Protein AF-A0A1Q7BSE8-F1 (afdb_monomer_lite)

Secondary structure (DSSP, 8-state):
-EEEEEEEEEEE-TTS-EEEEEEEEEE-SSS-EEEEEEETTS-EEEEEE-TTS-EEEEEE-----TT-----EEEEEEE----

Radius of gyration: 14.21 Å; chains: 1; bounding box: 37×29×35 Å

pLDDT: mean 76.12, std 13.25, range [45.62, 89.94]

Sequence (83 aa):
MVGNRATFAADLAPCGKTVGGECYRDDDGEGLVVYDQYYTCGCRRTRHEYHDGTVTTTAVRHGRRPGGRPGKLVAEEHSEHPV

Foldseek 3Di:
DDWDKDKDAQDQAPVRGRFTWIWIWDDPVQQWIWIWTAGPQGKIWIWIQHNQRWIWIWTWDQDDDPPDDGTDTPDIDIDRDDD

Structure (mmCIF, N/CA/C/O backbone):
data_AF-A0A1Q7BSE8-F1
#
_entry.id   AF-A0A1Q7BSE8-F1
#
loop_
_atom_site.group_PDB
_atom_site.id
_atom_site.type_symbol
_atom_site.label_atom_id
_atom_site.label_alt_id
_atom_site.label_comp_id
_atom_site.label_asym_id
_atom_site.label_entity_id
_atom_site.label_seq_id
_atom_site.pdbx_PDB_ins_code
_atom_site.Cartn_x
_atom_site.Cartn_y
_atom_site.Cartn_z
_atom_site.occupancy
_atom_site.B_iso_or_equiv
_atom_site.auth_seq_id
_atom_site.auth_comp_id
_atom_site.auth_asym_id
_atom_site.auth_atom_id
_atom_site.pdbx_PDB_model_num
ATOM 1 N N . MET A 1 1 ? 1.002 -3.611 -20.614 1.00 54.12 1 MET A N 1
ATOM 2 C CA . MET A 1 1 ? 0.265 -3.470 -19.341 1.00 54.12 1 MET A CA 1
ATOM 3 C C . MET A 1 1 ? -0.555 -4.716 -19.032 1.00 54.12 1 MET A C 1
ATOM 5 O O . MET A 1 1 ? -1.665 -4.869 -19.538 1.00 54.12 1 MET A O 1
ATOM 9 N N . VAL A 1 2 ? 0.001 -5.623 -18.223 1.00 58.03 2 VAL A N 1
ATOM 10 C CA . VAL A 1 2 ? -0.750 -6.722 -17.594 1.00 58.03 2 VAL A CA 1
ATOM 11 C C . VAL A 1 2 ? -0.861 -6.401 -16.108 1.00 58.03 2 VAL A C 1
ATOM 13 O O . VAL A 1 2 ? -0.005 -6.752 -15.303 1.00 58.03 2 VAL A O 1
ATOM 16 N N . GLY A 1 3 ? -1.93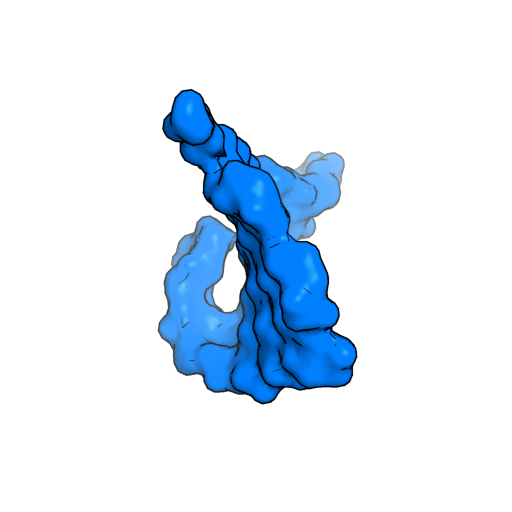7 -5.708 -15.749 1.00 71.00 3 GLY A N 1
ATOM 17 C CA . GLY A 1 3 ? -2.281 -5.468 -14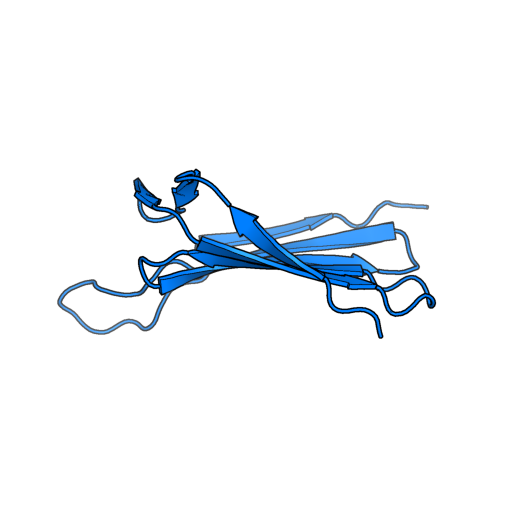.357 1.00 71.00 3 GLY A CA 1
ATOM 18 C C . GLY A 1 3 ? -2.842 -6.740 -13.725 1.00 71.00 3 GLY A C 1
ATOM 19 O O . GLY A 1 3 ? -4.009 -7.077 -13.929 1.00 71.00 3 GLY A O 1
ATOM 20 N N . ASN A 1 4 ? -2.035 -7.448 -12.943 1.00 84.12 4 ASN A N 1
ATOM 21 C CA . ASN A 1 4 ? -2.462 -8.604 -12.168 1.00 84.12 4 ASN A CA 1
ATOM 22 C C . ASN A 1 4 ? -3.147 -8.153 -10.877 1.00 84.12 4 ASN A C 1
ATOM 24 O O . ASN A 1 4 ? -2.516 -7.608 -9.973 1.00 84.12 4 ASN A O 1
ATOM 28 N N . ARG A 1 5 ? -4.454 -8.413 -10.780 1.00 88.06 5 ARG A N 1
ATOM 29 C CA . ARG A 1 5 ? -5.237 -8.257 -9.549 1.00 88.06 5 ARG A CA 1
ATOM 30 C C . ARG A 1 5 ? -5.382 -9.608 -8.875 1.00 88.06 5 ARG A C 1
ATOM 32 O O . ARG A 1 5 ? -5.885 -10.545 -9.487 1.00 88.06 5 ARG A O 1
ATOM 39 N N . ALA A 1 6 ? -4.981 -9.698 -7.618 1.00 86.94 6 ALA A N 1
ATOM 40 C CA . ALA A 1 6 ? -5.227 -10.860 -6.784 1.00 86.94 6 ALA A CA 1
ATOM 41 C C . ALA A 1 6 ? -5.844 -10.422 -5.456 1.00 86.94 6 ALA A C 1
ATOM 43 O O . ALA A 1 6 ? -5.533 -9.373 -4.908 1.00 86.94 6 ALA A O 1
ATOM 44 N N . THR A 1 7 ? -6.751 -11.225 -4.921 1.00 86.44 7 THR A N 1
ATOM 45 C CA . THR A 1 7 ? -7.268 -11.025 -3.566 1.00 86.44 7 THR A CA 1
ATOM 46 C C . THR A 1 7 ? -6.323 -11.697 -2.579 1.00 86.44 7 THR A C 1
ATOM 48 O O . THR A 1 7 ? -5.975 -12.863 -2.777 1.00 86.44 7 THR A O 1
ATOM 51 N N . PHE A 1 8 ? -5.929 -11.004 -1.512 1.00 84.94 8 PHE A N 1
ATOM 52 C CA . PHE A 1 8 ? -5.083 -11.578 -0.465 1.00 84.94 8 PHE A CA 1
ATOM 53 C C . PHE A 1 8 ? -5.882 -11.850 0.817 1.00 84.94 8 PHE A C 1
ATOM 55 O O . PHE A 1 8 ? -6.838 -11.141 1.153 1.00 84.94 8 PHE A O 1
ATOM 62 N N . ALA A 1 9 ? -5.491 -12.920 1.518 1.00 77.75 9 ALA A N 1
ATOM 63 C CA . ALA A 1 9 ? -6.058 -13.301 2.809 1.00 77.75 9 ALA A CA 1
ATOM 64 C C . ALA A 1 9 ? -5.776 -12.227 3.867 1.00 77.75 9 ALA A C 1
ATOM 66 O O . ALA A 1 9 ? -4.902 -11.388 3.686 1.00 77.75 9 ALA A O 1
ATOM 67 N N . ALA A 1 10 ? -6.532 -12.240 4.964 1.00 80.81 10 ALA A N 1
ATOM 68 C CA . ALA A 1 10 ? -6.471 -11.180 5.959 1.00 80.81 10 ALA A CA 1
ATOM 69 C C . ALA A 1 10 ? -5.042 -10.959 6.489 1.00 80.81 10 ALA A C 1
ATOM 71 O O . ALA A 1 10 ? -4.505 -11.799 7.206 1.00 80.81 10 ALA A O 1
ATOM 72 N N . ASP A 1 11 ? -4.460 -9.814 6.132 1.00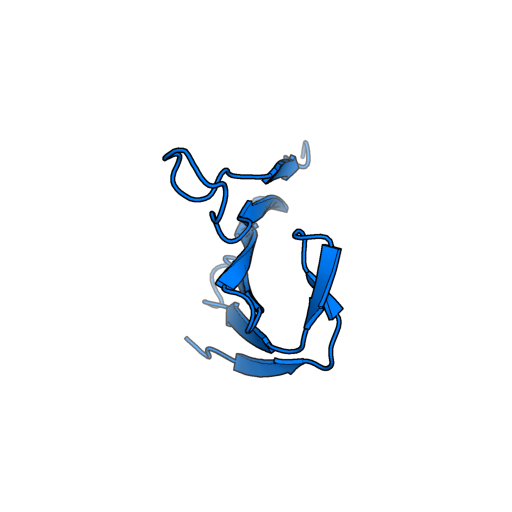 79.94 11 ASP A N 1
ATOM 73 C CA . ASP A 1 11 ? -3.102 -9.410 6.497 1.00 79.94 11 ASP A CA 1
ATOM 74 C C . ASP A 1 11 ? -3.155 -8.253 7.501 1.00 79.94 11 ASP A C 1
ATOM 76 O O . ASP A 1 11 ? -4.175 -7.558 7.621 1.00 79.94 11 ASP A O 1
ATOM 80 N N . LEU A 1 12 ? -2.076 -8.058 8.262 1.00 79.44 12 LEU A N 1
ATOM 81 C CA . LEU A 1 12 ? -1.998 -7.001 9.264 1.00 79.44 12 LEU A CA 1
ATOM 82 C C . LEU A 1 12 ? -1.917 -5.634 8.570 1.00 79.44 12 LEU A C 1
ATOM 84 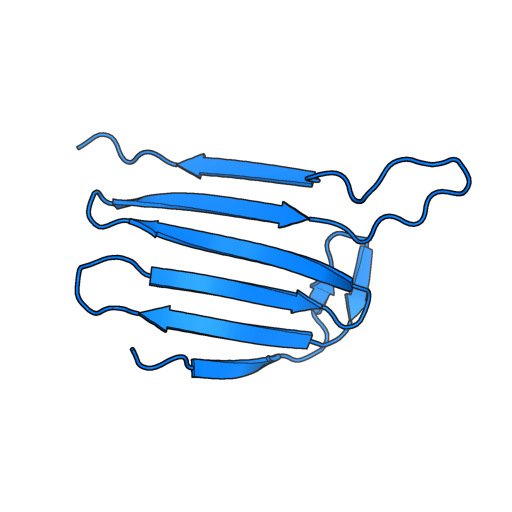O O . LEU A 1 12 ? -0.840 -5.124 8.261 1.00 79.44 12 LEU A O 1
ATOM 88 N N . ALA A 1 13 ? -3.074 -5.001 8.367 1.00 77.44 13 ALA A N 1
ATOM 89 C CA . ALA A 1 13 ? -3.121 -3.665 7.803 1.00 77.44 13 ALA A CA 1
ATOM 90 C C . ALA A 1 13 ? -2.359 -2.698 8.711 1.00 77.44 13 ALA A C 1
ATOM 92 O O . ALA A 1 13 ? -2.372 -2.854 9.939 1.00 77.44 13 ALA A O 1
ATOM 93 N N . PRO A 1 14 ? -1.770 -1.629 8.149 1.00 72.25 14 PRO A N 1
ATOM 94 C CA . PRO A 1 14 ? -0.976 -0.710 8.938 1.00 72.25 14 PRO A CA 1
ATOM 95 C C . PRO A 1 14 ? -1.801 -0.139 10.097 1.00 72.25 14 PRO A C 1
ATOM 97 O O . PRO A 1 14 ? -1.266 0.029 11.175 1.00 72.25 14 PRO A O 1
ATOM 100 N N . CYS A 1 15 ? -3.121 0.034 9.991 1.00 72.56 15 CYS A N 1
ATOM 101 C CA . CYS A 1 15 ? -3.970 0.440 11.120 1.00 72.56 15 CYS A CA 1
ATOM 102 C C . CYS A 1 15 ? -4.024 -0.507 12.335 1.00 72.56 15 CYS A C 1
ATOM 104 O O . CYS A 1 15 ? -4.645 -0.137 13.330 1.00 72.56 15 CYS A O 1
ATOM 106 N N . GLY A 1 16 ? -3.371 -1.670 12.282 1.00 76.31 16 GLY A N 1
ATOM 107 C CA . GLY A 1 16 ? -3.363 -2.689 13.332 1.00 76.31 16 GLY A CA 1
ATOM 108 C C . GLY A 1 16 ? -4.545 -3.653 13.250 1.00 76.31 16 GLY A C 1
ATOM 109 O O . GLY A 1 16 ? -4.791 -4.392 14.197 1.00 76.31 16 GLY A O 1
ATOM 110 N N . LYS A 1 17 ? -5.305 -3.631 12.148 1.00 78.62 17 LYS A N 1
ATOM 111 C CA . LYS A 1 17 ? -6.440 -4.533 11.918 1.00 78.62 17 LYS A CA 1
ATOM 112 C C . LYS A 1 17 ? -6.054 -5.587 10.894 1.00 78.62 17 LYS A C 1
ATOM 114 O O . LYS A 1 17 ? -5.613 -5.232 9.806 1.00 78.62 17 LYS A O 1
ATOM 119 N N . THR A 1 18 ? -6.291 -6.852 11.209 1.00 85.06 18 THR A N 1
ATOM 120 C CA . THR A 1 18 ? -6.125 -7.945 10.250 1.00 85.06 18 THR A CA 1
ATOM 121 C C . THR A 1 18 ? -7.319 -7.953 9.310 1.00 85.06 18 THR A C 1
ATOM 123 O O . THR A 1 18 ? -8.431 -8.287 9.721 1.00 85.06 18 THR A O 1
ATOM 126 N N . VAL A 1 19 ? -7.124 -7.510 8.072 1.00 85.94 19 VAL A N 1
ATOM 127 C CA . VAL A 1 19 ? -8.204 -7.421 7.087 1.00 85.94 19 VAL A CA 1
ATOM 128 C C . VAL A 1 19 ? -7.733 -7.912 5.730 1.00 85.94 19 VAL A C 1
ATOM 130 O O . VAL A 1 19 ? -6.580 -7.719 5.352 1.00 85.94 19 VAL A O 1
ATOM 133 N N . GLY A 1 20 ? -8.635 -8.569 5.003 1.00 87.25 20 GLY A N 1
ATOM 134 C CA . GLY A 1 20 ? -8.380 -8.965 3.621 1.00 87.25 20 GLY A CA 1
ATOM 135 C C . GLY A 1 20 ? -8.358 -7.754 2.699 1.00 87.25 20 GLY A C 1
ATOM 136 O O . GLY A 1 20 ? -8.728 -6.636 3.092 1.00 87.25 20 GLY A O 1
ATOM 137 N N . GLY A 1 21 ? -7.957 -7.984 1.460 1.00 88.19 21 GLY A N 1
ATOM 138 C CA . GLY A 1 21 ? -7.876 -6.925 0.474 1.00 88.19 21 GLY A CA 1
ATOM 139 C C . GLY A 1 21 ? -7.570 -7.425 -0.922 1.00 88.19 21 GLY A C 1
ATOM 140 O O . GLY A 1 21 ? -7.601 -8.622 -1.210 1.00 88.19 21 GLY A O 1
ATOM 141 N N . GLU A 1 22 ? -7.261 -6.469 -1.780 1.00 89.94 22 GLU A N 1
ATOM 142 C CA . GLU A 1 22 ? -6.870 -6.690 -3.162 1.00 89.94 22 GLU A CA 1
ATOM 143 C C . GLU A 1 22 ? -5.451 -6.176 -3.357 1.00 89.94 22 GLU A C 1
ATOM 145 O O . GLU A 1 22 ? -5.125 -5.051 -2.982 1.00 89.94 22 GLU A O 1
ATOM 150 N N . CYS A 1 23 ? -4.589 -7.006 -3.923 1.00 88.81 23 CYS A N 1
ATOM 151 C CA . CYS A 1 23 ? -3.288 -6.611 -4.410 1.00 88.81 23 CYS A CA 1
ATOM 152 C C . CYS A 1 23 ? -3.350 -6.450 -5.929 1.00 88.81 23 CYS A C 1
ATOM 154 O O . CYS A 1 23 ? -3.900 -7.272 -6.657 1.00 88.81 23 CYS A O 1
ATOM 156 N N . TYR A 1 24 ? -2.800 -5.344 -6.394 1.00 88.88 24 TYR A N 1
ATOM 157 C CA . TYR A 1 24 ? -2.616 -4.981 -7.776 1.00 88.88 24 TYR A CA 1
ATOM 158 C C . TYR A 1 24 ? -1.121 -4.951 -8.045 1.00 88.88 24 TYR A C 1
ATOM 160 O O . TYR A 1 24 ? -0.366 -4.297 -7.330 1.00 88.88 24 TYR A O 1
ATOM 168 N N . ARG A 1 25 ? -0.694 -5.680 -9.064 1.00 88.94 25 ARG A N 1
ATOM 169 C CA . ARG A 1 25 ? 0.666 -5.649 -9.574 1.00 88.94 25 ARG A CA 1
ATOM 170 C C . ARG A 1 25 ? 0.604 -5.277 -11.039 1.00 88.94 25 ARG A C 1
ATOM 172 O O . ARG A 1 25 ? -0.039 -5.983 -11.806 1.00 88.94 25 ARG A O 1
ATOM 179 N N . ASP A 1 26 ? 1.305 -4.230 -11.412 1.00 88.12 26 ASP A N 1
ATOM 180 C CA . ASP A 1 26 ? 1.479 -3.813 -12.792 1.00 88.12 26 ASP A CA 1
ATOM 181 C C . ASP A 1 26 ? 2.963 -3.859 -13.127 1.00 88.12 26 ASP A C 1
ATOM 183 O O . ASP A 1 26 ? 3.792 -3.340 -12.377 1.00 88.12 26 ASP A O 1
ATOM 187 N N . ASP A 1 27 ? 3.296 -4.537 -14.217 1.00 86.00 27 ASP A N 1
ATOM 188 C CA . ASP A 1 27 ? 4.605 -4.432 -14.838 1.00 86.00 27 ASP A CA 1
ATOM 189 C C . ASP A 1 27 ? 4.417 -3.874 -16.249 1.00 86.00 27 ASP A C 1
ATOM 191 O O . ASP A 1 27 ? 3.592 -4.358 -17.035 1.00 86.00 27 ASP A O 1
ATOM 195 N N . ASP A 1 28 ? 5.163 -2.816 -16.549 1.00 81.50 28 ASP A N 1
ATOM 196 C CA . ASP A 1 28 ? 5.115 -2.186 -17.867 1.00 81.50 28 ASP A CA 1
ATOM 197 C C . ASP A 1 28 ? 6.178 -2.761 -18.817 1.00 81.50 28 ASP A C 1
ATOM 199 O O . ASP A 1 28 ? 6.301 -2.344 -19.962 1.00 81.50 28 ASP A O 1
ATOM 203 N N . GLY A 1 29 ? 6.970 -3.739 -18.363 1.00 75.44 29 GLY A N 1
ATOM 204 C CA . GLY A 1 29 ? 8.072 -4.327 -19.131 1.00 75.44 29 GLY A CA 1
ATOM 205 C C . GLY A 1 29 ? 9.275 -3.396 -19.348 1.00 75.44 29 GLY A C 1
ATOM 206 O O . GLY A 1 29 ? 10.365 -3.884 -19.628 1.00 75.44 29 GLY A O 1
ATOM 207 N N . GLU A 1 30 ? 9.123 -2.085 -19.143 1.00 78.44 30 GLU A N 1
ATOM 208 C CA . GLU A 1 30 ? 10.187 -1.069 -19.229 1.00 78.44 30 GLU A CA 1
ATOM 209 C C . GLU A 1 30 ? 10.932 -0.851 -17.892 1.00 78.44 30 GLU A C 1
ATOM 211 O O . GLU A 1 30 ? 11.573 0.172 -17.670 1.00 78.44 30 GLU A O 1
ATOM 216 N N . GLY A 1 31 ? 10.856 -1.820 -16.971 1.00 77.12 31 GLY A N 1
ATOM 217 C CA . GLY A 1 31 ? 11.559 -1.789 -15.679 1.00 77.12 31 GLY A CA 1
ATOM 218 C C . GLY A 1 31 ? 10.868 -0.988 -14.574 1.00 77.12 31 GLY A C 1
ATOM 219 O O . GLY A 1 31 ? 11.431 -0.846 -13.494 1.00 77.12 31 GLY A O 1
ATOM 220 N N . LEU A 1 32 ? 9.647 -0.503 -14.808 1.00 83.31 32 LEU A N 1
ATOM 221 C CA . LEU A 1 32 ? 8.767 -0.016 -13.750 1.00 83.31 32 LEU A CA 1
ATOM 222 C C . LEU A 1 32 ? 7.836 -1.145 -13.300 1.00 83.31 32 LEU A C 1
ATOM 224 O O . LEU A 1 32 ? 7.041 -1.660 -14.092 1.00 83.31 32 LEU A O 1
ATOM 228 N N . VAL A 1 33 ? 7.911 -1.500 -12.018 1.00 87.31 33 VAL A N 1
ATOM 229 C CA 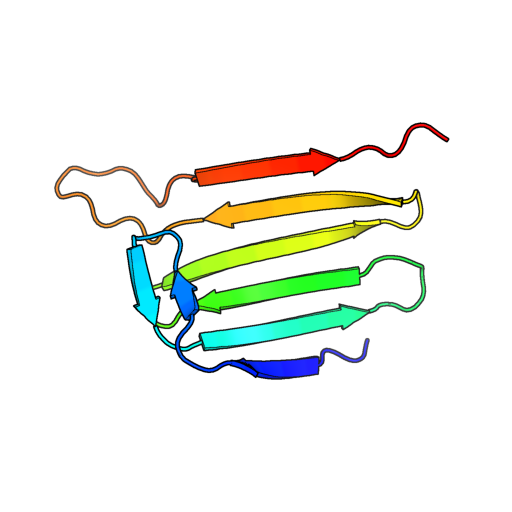. VAL A 1 33 ? 6.974 -2.434 -11.390 1.00 87.31 33 VAL A CA 1
ATOM 230 C C . VAL A 1 33 ? 6.231 -1.730 -10.266 1.00 87.31 33 VAL A C 1
ATOM 232 O O . VAL A 1 33 ? 6.821 -1.272 -9.286 1.00 87.31 33 VAL A O 1
ATOM 235 N N . VAL A 1 34 ? 4.911 -1.665 -10.397 1.00 88.31 34 VAL A N 1
ATOM 236 C CA . VAL A 1 34 ? 4.010 -1.056 -9.422 1.00 88.31 34 VAL A CA 1
ATOM 237 C C . VAL A 1 34 ? 3.270 -2.150 -8.669 1.00 88.31 34 VAL A C 1
ATOM 239 O O . VAL A 1 34 ? 2.677 -3.048 -9.259 1.00 88.31 34 VAL A O 1
ATOM 242 N N . TYR A 1 35 ? 3.290 -2.074 -7.346 1.00 89.12 35 TYR A N 1
ATOM 243 C CA . TYR A 1 35 ? 2.588 -2.980 -6.450 1.00 89.12 35 TYR A CA 1
ATOM 244 C C . TYR A 1 35 ? 1.720 -2.188 -5.481 1.00 89.12 35 TYR A C 1
ATOM 246 O O . TYR A 1 35 ? 2.219 -1.634 -4.504 1.00 89.12 35 TYR A O 1
ATOM 254 N N . ASP A 1 36 ? 0.413 -2.198 -5.689 1.00 88.38 36 ASP A N 1
ATOM 255 C CA . ASP A 1 36 ? -0.559 -1.605 -4.781 1.00 88.38 36 ASP A CA 1
ATOM 256 C C . ASP A 1 36 ? -1.304 -2.686 -4.001 1.00 88.38 36 ASP A C 1
ATOM 258 O O . ASP A 1 36 ? -1.800 -3.655 -4.552 1.00 88.38 36 ASP A O 1
ATOM 262 N N . GLN A 1 37 ? -1.428 -2.527 -2.695 1.00 88.69 37 GLN A N 1
ATOM 263 C CA . GLN A 1 37 ? -2.246 -3.363 -1.828 1.00 88.69 37 GLN A CA 1
ATOM 264 C C . GLN A 1 37 ? -3.318 -2.490 -1.201 1.00 88.69 37 GLN A C 1
ATOM 266 O O . GLN A 1 37 ? -3.021 -1.588 -0.417 1.00 88.69 37 GLN A O 1
ATOM 271 N N . TYR A 1 38 ? -4.567 -2.773 -1.534 1.00 87.19 38 TYR A N 1
ATOM 272 C CA . TYR A 1 38 ? -5.747 -2.120 -1.000 1.00 87.19 38 TYR A CA 1
ATOM 273 C C . TYR A 1 38 ? -6.367 -3.007 0.066 1.00 87.19 38 TYR A C 1
ATOM 275 O O . TYR A 1 38 ? -6.869 -4.092 -0.208 1.00 87.19 38 TYR A O 1
ATOM 283 N N . TYR A 1 39 ? -6.356 -2.531 1.303 1.00 86.44 39 TYR A N 1
ATOM 284 C CA . TYR A 1 39 ? -6.988 -3.222 2.415 1.00 86.44 39 TYR A CA 1
ATOM 285 C C . TYR A 1 39 ? -8.463 -2.827 2.486 1.00 86.44 39 TYR A C 1
ATOM 287 O O . TYR A 1 39 ? -8.794 -1.644 2.398 1.00 86.44 39 TYR A O 1
ATOM 295 N N . THR A 1 40 ? -9.351 -3.781 2.766 1.00 84.44 40 THR A N 1
ATOM 296 C CA . THR A 1 40 ? -10.803 -3.532 2.925 1.00 84.44 40 THR A CA 1
ATOM 297 C C . THR A 1 40 ? -11.141 -2.523 4.026 1.00 84.44 40 THR A C 1
ATOM 299 O O . THR A 1 40 ? -12.193 -1.890 3.999 1.00 84.44 40 THR A O 1
ATOM 302 N N . CYS A 1 41 ? -10.242 -2.303 4.989 1.00 82.00 41 CYS A N 1
ATOM 303 C CA . CYS A 1 41 ? -10.413 -1.253 5.988 1.00 82.00 41 CYS A CA 1
ATOM 304 C C . CYS A 1 41 ? -10.264 0.166 5.399 1.00 82.00 41 CYS A C 1
ATOM 306 O O . CYS A 1 41 ? -10.711 1.123 6.028 1.00 82.00 41 CYS A O 1
ATOM 308 N N . GLY A 1 42 ? -9.659 0.313 4.218 1.00 79.31 42 GLY A N 1
ATOM 309 C CA . GLY A 1 42 ? -9.328 1.579 3.560 1.00 79.31 42 GLY A CA 1
ATOM 310 C C . GLY A 1 42 ? -7.857 1.990 3.698 1.00 79.31 42 GLY A C 1
ATOM 311 O O . GLY A 1 42 ? -7.508 3.123 3.372 1.00 79.31 42 GLY A O 1
ATOM 312 N N . CYS A 1 43 ? -6.997 1.127 4.250 1.00 85.56 43 CYS A N 1
ATOM 313 C CA . CYS A 1 43 ? -5.550 1.334 4.167 1.00 85.56 43 CYS A CA 1
ATOM 314 C C . CYS A 1 43 ? -5.065 0.990 2.756 1.00 85.56 43 CYS A C 1
ATOM 316 O O . CYS A 1 43 ? -5.656 0.141 2.091 1.00 85.56 43 CYS A O 1
ATOM 318 N N . ARG A 1 44 ? -3.960 1.601 2.327 1.00 86.44 44 ARG A N 1
ATOM 319 C CA . ARG A 1 44 ? -3.271 1.215 1.095 1.00 86.44 44 ARG A CA 1
ATOM 320 C C . ARG A 1 44 ? -1.770 1.110 1.328 1.00 86.44 44 ARG A C 1
ATOM 322 O O . ARG A 1 44 ? -1.224 1.868 2.130 1.00 86.44 44 ARG A O 1
ATOM 329 N N . ARG A 1 45 ? -1.101 0.218 0.615 1.00 86.94 45 ARG A N 1
ATOM 330 C CA . ARG A 1 45 ? 0.359 0.146 0.558 1.00 86.94 45 ARG A CA 1
ATOM 331 C C . ARG A 1 45 ? 0.777 0.111 -0.900 1.00 86.94 45 ARG A C 1
ATOM 333 O O . ARG A 1 45 ? 0.294 -0.738 -1.626 1.00 86.94 45 ARG A O 1
ATOM 340 N N . THR A 1 46 ? 1.655 1.008 -1.304 1.00 87.94 46 THR A N 1
ATOM 341 C CA . THR A 1 46 ? 2.118 1.137 -2.684 1.00 87.94 46 THR A CA 1
ATOM 342 C C . THR A 1 46 ? 3.625 0.939 -2.696 1.00 87.94 46 THR A C 1
ATOM 344 O O . THR A 1 46 ? 4.328 1.593 -1.933 1.00 87.94 46 THR A O 1
ATOM 347 N N . ARG A 1 47 ? 4.136 0.040 -3.528 1.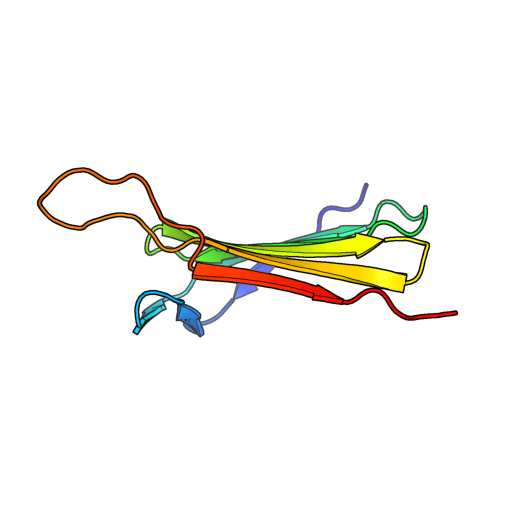00 88.88 47 ARG A N 1
ATOM 348 C CA . ARG A 1 47 ? 5.564 -0.198 -3.739 1.00 88.88 47 ARG A CA 1
ATOM 349 C C . ARG A 1 47 ? 5.863 -0.007 -5.218 1.00 88.88 47 ARG A C 1
ATOM 351 O O . ARG A 1 47 ? 5.309 -0.716 -6.047 1.00 88.88 47 ARG A O 1
ATOM 358 N N . HIS A 1 48 ? 6.735 0.937 -5.525 1.00 88.56 48 HIS A N 1
ATOM 359 C CA . HIS A 1 48 ? 7.264 1.162 -6.860 1.00 88.56 48 HIS A CA 1
ATOM 360 C C . HIS A 1 48 ? 8.704 0.681 -6.906 1.00 88.56 48 HIS A C 1
ATOM 362 O O . HIS A 1 48 ? 9.501 1.026 -6.038 1.00 88.56 48 HIS A O 1
ATOM 368 N N . GLU A 1 49 ? 9.019 -0.117 -7.908 1.00 86.81 49 GLU A N 1
ATOM 369 C CA . GLU A 1 49 ? 10.368 -0.543 -8.243 1.00 86.81 49 GLU A CA 1
ATOM 370 C C . GLU A 1 49 ? 10.696 0.065 -9.601 1.00 86.81 49 GLU A C 1
ATOM 372 O O . GLU A 1 49 ? 9.962 -0.148 -10.565 1.00 86.81 49 GLU A O 1
ATOM 377 N N . TYR A 1 50 ? 11.727 0.901 -9.635 1.00 84.38 50 TYR A N 1
ATOM 378 C CA . TYR A 1 50 ? 12.152 1.637 -10.819 1.00 84.38 50 TYR A CA 1
ATOM 379 C C . TYR A 1 50 ? 13.297 0.904 -11.520 1.00 84.38 50 TYR A C 1
ATOM 381 O O . TYR A 1 50 ? 14.010 0.107 -10.906 1.00 84.38 50 TYR A O 1
ATOM 389 N N . HIS A 1 51 ? 13.514 1.240 -12.792 1.00 80.12 51 HIS A N 1
ATOM 390 C CA . HIS A 1 51 ? 14.538 0.621 -13.634 1.00 80.12 51 HIS A CA 1
ATOM 391 C C . HIS A 1 51 ? 15.955 0.771 -13.050 1.00 80.12 51 HIS A C 1
ATOM 393 O O . HIS A 1 51 ? 16.796 -0.110 -13.207 1.00 80.12 51 HIS A O 1
ATOM 399 N N . ASP A 1 52 ? 16.210 1.857 -12.320 1.00 79.81 52 ASP A N 1
ATOM 400 C CA . ASP A 1 52 ? 17.488 2.138 -11.658 1.00 79.81 52 ASP A CA 1
ATOM 401 C C . ASP A 1 52 ? 17.722 1.300 -10.382 1.00 79.81 52 ASP A C 1
ATOM 403 O O . ASP A 1 52 ? 18.687 1.515 -9.654 1.00 79.81 52 ASP A O 1
ATOM 407 N N . GLY A 1 53 ? 16.824 0.359 -10.061 1.00 77.88 53 GLY A N 1
ATOM 408 C CA . GLY A 1 53 ? 16.866 -0.435 -8.828 1.00 77.88 53 GLY A CA 1
ATOM 409 C C . GLY A 1 53 ? 16.390 0.327 -7.587 1.00 77.88 53 GLY A C 1
ATOM 410 O O . GLY A 1 53 ? 16.411 -0.210 -6.474 1.00 77.88 53 GLY A O 1
ATOM 411 N N . THR A 1 54 ? 15.942 1.575 -7.756 1.00 83.44 54 THR A N 1
ATOM 412 C CA . THR A 1 54 ? 15.289 2.345 -6.698 1.00 83.44 54 THR A CA 1
ATOM 413 C C . THR A 1 54 ? 13.969 1.687 -6.331 1.00 83.44 54 THR A C 1
ATOM 415 O O . THR A 1 54 ? 13.153 1.364 -7.194 1.00 83.44 54 THR A O 1
ATOM 418 N N . VAL A 1 55 ? 13.739 1.519 -5.033 1.00 85.94 55 VAL A N 1
ATOM 419 C CA . VAL A 1 55 ? 12.471 1.013 -4.516 1.00 85.94 55 VAL A CA 1
ATOM 420 C C . VAL A 1 55 ? 11.858 2.058 -3.602 1.00 85.94 55 VAL A C 1
ATOM 422 O O . VAL A 1 55 ? 12.433 2.421 -2.577 1.00 85.94 55 VAL A O 1
ATOM 425 N N . THR A 1 56 ? 10.648 2.484 -3.942 1.00 86.75 56 THR A N 1
ATOM 426 C CA . THR A 1 56 ? 9.847 3.403 -3.136 1.00 86.75 56 THR A CA 1
ATOM 427 C C . THR A 1 56 ? 8.662 2.651 -2.568 1.00 86.75 56 THR A C 1
ATOM 429 O O . THR A 1 56 ? 7.748 2.276 -3.296 1.00 86.75 56 THR A O 1
ATOM 432 N N . THR A 1 57 ? 8.647 2.436 -1.257 1.00 86.19 57 THR A N 1
ATOM 433 C CA . THR A 1 57 ? 7.515 1.820 -0.562 1.00 86.19 57 THR A CA 1
ATOM 434 C C . THR A 1 57 ? 6.808 2.860 0.287 1.00 86.19 57 THR A C 1
ATOM 436 O O . THR A 1 57 ? 7.389 3.437 1.197 1.00 86.19 57 THR A O 1
ATOM 439 N N . THR A 1 58 ? 5.525 3.076 0.028 1.00 87.12 58 THR A N 1
ATOM 440 C CA . THR A 1 58 ? 4.670 3.978 0.795 1.00 87.12 58 THR A CA 1
ATOM 441 C C . THR A 1 58 ? 3.510 3.207 1.414 1.00 87.12 58 THR A C 1
ATOM 443 O O . THR A 1 58 ? 2.934 2.299 0.815 1.00 87.12 58 THR A O 1
ATOM 446 N N . ALA A 1 59 ? 3.146 3.546 2.646 1.00 83.25 59 ALA A N 1
ATOM 447 C CA . ALA A 1 59 ? 2.003 2.969 3.338 1.00 83.25 59 ALA A CA 1
ATOM 448 C C . ALA A 1 59 ? 1.104 4.081 3.877 1.00 83.25 59 ALA A C 1
ATOM 450 O O . ALA A 1 59 ? 1.527 4.924 4.671 1.00 83.25 59 ALA A O 1
ATOM 451 N N . VAL A 1 60 ? -0.168 4.055 3.486 1.00 82.56 60 VAL A N 1
ATOM 452 C CA . VAL A 1 60 ? -1.191 5.009 3.916 1.00 82.56 60 VAL A CA 1
ATOM 453 C C . VAL A 1 60 ? -2.212 4.282 4.779 1.00 82.56 60 VAL A C 1
ATOM 455 O O . VAL A 1 60 ? -2.839 3.307 4.359 1.00 82.56 60 VAL A O 1
ATOM 458 N N . ARG A 1 61 ? -2.412 4.766 6.007 1.00 80.62 61 ARG A N 1
ATOM 459 C CA . ARG A 1 61 ? -3.489 4.266 6.870 1.00 80.62 61 ARG A CA 1
ATOM 460 C C . ARG A 1 61 ? -4.788 5.001 6.577 1.00 80.62 61 ARG A C 1
ATOM 462 O O . ARG A 1 61 ? -4.789 6.218 6.390 1.00 80.62 61 ARG A O 1
ATOM 469 N N . HIS A 1 62 ? -5.904 4.279 6.659 1.00 75.00 62 HIS A N 1
ATOM 470 C CA . HIS A 1 62 ? -7.224 4.900 6.659 1.00 75.00 62 HIS A CA 1
ATOM 471 C C . HIS A 1 62 ? -7.348 5.938 7.788 1.00 75.00 62 HIS A C 1
ATOM 473 O O . HIS A 1 62 ? -7.140 5.654 8.969 1.00 75.00 62 HIS A O 1
ATOM 479 N N . GLY A 1 63 ? -7.651 7.183 7.433 1.00 61.12 63 GLY A N 1
ATOM 480 C CA . GLY A 1 63 ? -7.744 8.280 8.390 1.00 61.12 63 GLY A CA 1
ATOM 481 C C . GLY A 1 63 ? -9.115 8.342 9.055 1.00 61.12 63 GLY A C 1
ATOM 482 O O . GLY A 1 63 ? -9.975 9.085 8.601 1.00 61.12 63 GLY A O 1
ATOM 483 N N . ARG A 1 64 ? -9.324 7.621 10.162 1.00 55.12 64 ARG A N 1
ATOM 484 C CA . ARG A 1 64 ? -10.381 7.962 11.132 1.00 55.12 64 ARG A CA 1
ATOM 485 C C . ARG A 1 64 ? -9.769 8.198 12.507 1.00 55.12 64 ARG A C 1
ATOM 487 O O . ARG A 1 64 ? -9.780 7.324 13.366 1.00 55.12 64 ARG A O 1
ATOM 494 N N . ARG A 1 65 ? -9.255 9.412 12.723 1.00 51.25 65 ARG A N 1
ATOM 495 C CA . ARG A 1 65 ? -9.257 10.013 14.064 1.00 51.25 65 ARG A CA 1
ATOM 496 C C . ARG A 1 65 ? -10.467 10.948 14.171 1.00 51.25 65 ARG A C 1
ATOM 498 O O . ARG A 1 65 ? -10.691 11.712 13.229 1.00 51.25 65 ARG A O 1
ATOM 505 N N . PRO A 1 66 ? -11.218 10.934 15.286 1.00 46.72 66 PRO A N 1
ATOM 506 C CA . PRO A 1 66 ? -12.171 11.997 15.577 1.00 46.72 66 PRO A CA 1
ATOM 507 C C . PRO A 1 66 ? -11.351 13.281 15.791 1.00 46.72 66 PRO A C 1
ATOM 509 O O . PRO A 1 66 ? -10.630 13.382 16.777 1.00 46.72 66 PRO A O 1
ATOM 512 N N . GLY A 1 67 ? -11.343 14.195 14.813 1.00 56.47 67 GLY A N 1
ATOM 513 C CA . GLY A 1 67 ? -10.555 15.439 14.888 1.00 56.47 67 GLY A CA 1
ATOM 514 C C . GLY A 1 67 ? -9.796 15.893 13.630 1.00 56.47 67 GLY A C 1
ATOM 515 O O . GLY A 1 67 ? -8.955 16.774 13.739 1.00 56.47 67 GLY A O 1
ATOM 516 N N . GLY A 1 68 ? -10.063 15.341 12.439 1.00 48.75 68 GLY A N 1
ATOM 517 C CA . GLY A 1 68 ? -9.814 16.079 11.186 1.00 48.75 68 GLY A CA 1
ATOM 518 C C . GLY A 1 68 ? -8.367 16.174 10.673 1.00 48.75 68 GLY A C 1
ATOM 519 O O . GLY A 1 68 ? -7.907 17.260 10.335 1.00 48.75 68 GLY A O 1
ATOM 520 N N . ARG A 1 69 ? -7.660 15.047 10.501 1.00 49.12 69 ARG A N 1
ATOM 521 C CA . ARG A 1 69 ? -6.540 14.977 9.535 1.00 49.12 69 ARG A CA 1
ATOM 522 C C . ARG A 1 69 ? -6.797 13.848 8.527 1.00 49.12 69 ARG A C 1
ATOM 524 O O . ARG A 1 69 ? -7.039 12.727 8.983 1.00 49.12 69 ARG A O 1
ATOM 531 N N . PRO A 1 70 ? -6.758 14.105 7.204 1.00 52.06 70 PRO A N 1
ATOM 532 C CA . PRO A 1 70 ? -6.861 13.048 6.198 1.00 52.06 70 PRO A CA 1
ATOM 533 C C . PRO A 1 70 ? -5.692 12.061 6.343 1.00 52.06 70 PRO A C 1
ATOM 535 O O . PRO A 1 70 ? -4.664 12.406 6.933 1.00 52.06 70 PRO A O 1
ATOM 538 N N . GLY A 1 71 ? -5.901 10.820 5.886 1.00 55.59 71 GLY A N 1
ATOM 539 C CA . GLY A 1 71 ? -5.017 9.666 6.105 1.00 55.59 71 GLY A CA 1
ATOM 540 C C . GLY A 1 71 ? -3.537 10.029 6.037 1.00 55.59 71 GLY A C 1
ATOM 541 O O . GLY A 1 71 ? -3.041 10.449 4.997 1.00 55.59 71 GLY A O 1
ATOM 542 N N . LYS A 1 72 ? -2.839 9.916 7.172 1.00 60.28 72 LYS A N 1
ATOM 543 C CA . LYS A 1 72 ? -1.402 10.187 7.219 1.00 60.28 72 LYS A CA 1
ATOM 544 C C . LYS A 1 72 ? -0.667 9.065 6.484 1.00 60.28 72 LYS A C 1
ATOM 546 O O . LYS A 1 72 ? -0.947 7.890 6.740 1.00 60.28 72 LYS A O 1
ATOM 551 N N . LEU A 1 73 ? 0.286 9.436 5.629 1.00 64.19 73 LEU A N 1
ATOM 552 C CA . LEU A 1 73 ? 1.398 8.559 5.272 1.00 64.19 73 LEU A CA 1
ATOM 553 C C . LEU A 1 73 ? 2.056 8.100 6.570 1.00 64.19 73 LEU A C 1
ATOM 555 O O . LEU A 1 73 ? 2.341 8.902 7.461 1.00 64.19 73 LEU A O 1
ATOM 559 N N . VAL A 1 74 ? 2.146 6.787 6.724 1.00 66.25 74 VAL A N 1
ATOM 560 C CA . VAL A 1 74 ? 2.636 6.148 7.947 1.00 66.25 74 VAL A CA 1
ATOM 561 C C . VAL A 1 74 ? 4.062 5.680 7.775 1.00 66.25 74 VAL A C 1
ATOM 563 O O . VAL A 1 74 ? 4.813 5.694 8.743 1.00 66.25 74 VAL A O 1
ATOM 566 N N . ALA A 1 75 ? 4.418 5.288 6.560 1.00 64.75 75 ALA A N 1
ATOM 567 C CA . ALA A 1 75 ? 5.775 4.941 6.202 1.00 64.75 75 ALA A CA 1
ATOM 568 C C . ALA A 1 75 ? 6.011 5.338 4.748 1.00 64.75 75 ALA A C 1
ATOM 570 O O . ALA A 1 75 ? 5.166 5.064 3.892 1.00 64.75 75 ALA A O 1
ATOM 571 N N . GLU A 1 76 ? 7.142 5.983 4.508 1.00 65.50 76 GLU A N 1
ATOM 572 C CA . GLU A 1 76 ? 7.745 6.168 3.196 1.00 65.50 76 GLU A CA 1
ATOM 573 C C . GLU A 1 76 ? 9.178 5.680 3.334 1.00 65.50 76 GLU A C 1
ATOM 575 O O . GLU A 1 76 ? 9.949 6.212 4.130 1.00 65.50 76 GLU A O 1
ATOM 580 N N . GLU A 1 77 ? 9.495 4.613 2.620 1.00 68.56 77 GLU A N 1
ATOM 581 C CA . GLU A 1 77 ? 10.825 4.034 2.555 1.00 68.56 77 GLU A CA 1
ATOM 582 C C . GLU A 1 77 ? 11.311 4.222 1.124 1.00 68.56 77 GLU A C 1
ATOM 584 O O . GLU A 1 77 ? 10.732 3.671 0.186 1.00 68.56 77 GLU A O 1
ATOM 589 N N . HIS A 1 78 ? 12.337 5.053 0.967 1.00 66.81 78 HIS A N 1
ATOM 590 C CA . HIS A 1 78 ? 13.038 5.258 -0.290 1.00 66.81 78 HIS A CA 1
ATOM 591 C C . HIS A 1 78 ? 14.384 4.552 -0.168 1.00 66.81 78 HIS A C 1
ATOM 593 O O . HIS A 1 78 ? 15.266 5.006 0.559 1.00 66.81 78 HIS A O 1
ATOM 599 N N . SER A 1 79 ? 14.511 3.398 -0.814 1.00 60.47 79 SER A N 1
ATOM 600 C CA . SER A 1 79 ? 15.777 2.682 -0.909 1.00 60.47 79 SER A CA 1
ATOM 601 C C . SER A 1 79 ? 16.352 2.928 -2.292 1.00 60.47 79 SER A C 1
ATOM 603 O O . SER A 1 79 ? 15.980 2.287 -3.273 1.00 60.47 79 SER A O 1
ATOM 605 N N . GLU A 1 80 ? 17.249 3.900 -2.356 1.00 55.62 80 GLU A N 1
ATOM 606 C CA . GLU A 1 80 ? 18.194 4.063 -3.450 1.00 55.62 80 GLU A CA 1
ATOM 607 C C . GLU A 1 80 ? 19.277 2.988 -3.290 1.00 55.62 80 GLU A C 1
ATOM 609 O O . GLU A 1 80 ? 19.977 2.954 -2.279 1.00 55.62 80 GLU A O 1
ATOM 614 N N . HIS A 1 81 ? 19.373 2.050 -4.237 1.00 46.69 81 HIS A N 1
ATOM 615 C CA . HIS A 1 81 ? 20.562 1.208 -4.331 1.00 46.69 81 HIS A CA 1
ATOM 616 C C . HIS A 1 81 ? 21.686 2.099 -4.876 1.00 46.69 81 HIS A C 1
ATOM 618 O O . HIS A 1 81 ? 21.556 2.572 -6.006 1.00 46.69 81 HIS A O 1
ATOM 624 N N . PRO A 1 82 ? 22.761 2.376 -4.114 1.00 45.62 82 PRO A N 1
ATOM 625 C CA . PRO A 1 82 ? 23.944 2.976 -4.705 1.00 45.62 82 PRO A CA 1
ATOM 626 C C . PRO A 1 82 ? 24.533 1.943 -5.670 1.00 45.62 82 PRO A C 1
ATOM 628 O O . PRO A 1 82 ? 24.903 0.842 -5.252 1.00 45.62 82 PRO A O 1
ATOM 631 N N . VAL A 1 83 ? 24.522 2.280 -6.959 1.00 50.34 83 VAL A N 1
ATOM 632 C CA . VAL A 1 83 ? 25.230 1.539 -8.010 1.00 50.34 83 VAL A CA 1
ATOM 633 C C . VAL A 1 83 ? 26.738 1.561 -7.788 1.00 50.34 83 VAL A C 1
ATOM 635 O O . VAL A 1 83 ? 27.251 2.579 -7.266 1.00 50.34 83 VAL A O 1
#